Protein AF-A0A8S2WGM5-F1 (afdb_monomer_lite)

Sequence (52 aa):
QVQHPTASLIARAATAQDDITGDGTTSIVLIIGELLKQADLYISEGLHPRIV

InterPro domains:
  IPR002194 Chaperonin TCP-1, conserved site [PS00995] (17-25)
  IPR002423 Chaperonin Cpn60/GroEL/TCP-1 family [PF00118] (1-51)
  IPR017998 T-complex protein 1 [PTHR11353] (1-52)
  IPR027413 GroEL-like equatorial domain superfamily [G3DSA:1.10.560.10] (1-52)
  IPR027413 GroEL-like equatorial domain superfamily [SSF48592] (1-51)

Radius of gyration: 13.25 Å; chains: 1; bounding box: 30×24×32 Å

Organism: NCBI:txid392030

pLDDT: mean 92.28, std 5.07, range [63.31, 96.25]

Foldseek 3Di:
DDPDPVVVVLQVVLVVCCVPPVDCSVVSSVVVVVVVVVLVVCVVVVDDSVVD

Secondary structure (DSSP, 8-state):
---SHHHHHHHHHHHHHHHHHSS-HHHHHHHHHHHHHHHHHHHHTT--GGG-

Structure (mmCIF, N/CA/C/O backbone):
data_AF-A0A8S2WGM5-F1
#
_entry.id   AF-A0A8S2WGM5-F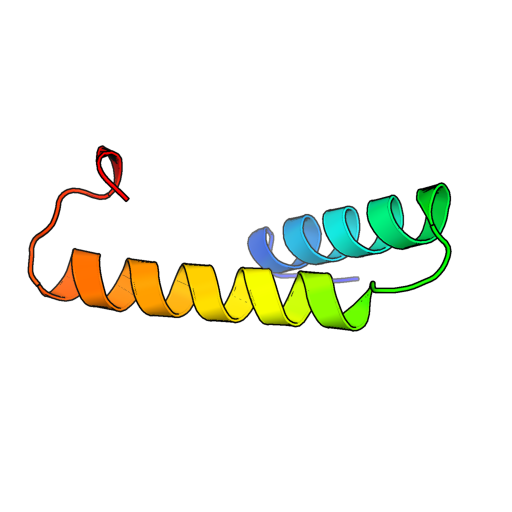1
#
loop_
_atom_site.group_PDB
_atom_site.id
_atom_site.type_symbol
_atom_site.label_atom_id
_atom_site.label_alt_id
_atom_site.label_comp_id
_atom_site.label_asym_id
_atom_site.label_entity_id
_atom_site.label_seq_id
_atom_site.pdbx_PDB_ins_code
_atom_site.Cartn_x
_atom_site.Cartn_y
_atom_site.Cartn_z
_atom_site.occupancy
_atom_site.B_iso_or_equiv
_atom_site.auth_seq_id
_atom_site.auth_comp_id
_atom_site.auth_asym_id
_atom_site.auth_atom_id
_atom_site.pdbx_PDB_model_num
ATOM 1 N N . GLN A 1 1 ? 1.848 -14.133 -10.536 1.00 63.31 1 GLN A N 1
ATOM 2 C CA . GLN A 1 1 ? 0.738 -13.159 -10.626 1.00 63.31 1 GLN A CA 1
ATOM 3 C C . GLN A 1 1 ? 0.198 -12.910 -9.230 1.00 63.31 1 GLN A C 1
ATOM 5 O O . GLN A 1 1 ? 0.070 -13.861 -8.467 1.00 63.31 1 GLN A O 1
ATOM 10 N N . VAL A 1 2 ? -0.067 -11.650 -8.886 1.00 80.81 2 VAL A N 1
ATOM 11 C CA . VAL A 1 2 ? -0.648 -11.285 -7.590 1.00 80.81 2 VAL A CA 1
ATOM 12 C C . VAL A 1 2 ? -2.110 -11.734 -7.566 1.00 80.81 2 VAL A C 1
ATOM 14 O O . VAL A 1 2 ? -2.886 -11.298 -8.408 1.00 80.81 2 VAL A O 1
ATOM 17 N N . GLN A 1 3 ? -2.471 -12.624 -6.638 1.00 85.50 3 GLN A N 1
ATOM 18 C CA . GLN A 1 3 ? -3.825 -13.197 -6.578 1.00 85.50 3 GLN A CA 1
ATOM 19 C C . GLN A 1 3 ? -4.838 -12.276 -5.891 1.00 85.50 3 GLN A C 1
ATOM 21 O O . GLN A 1 3 ? -6.0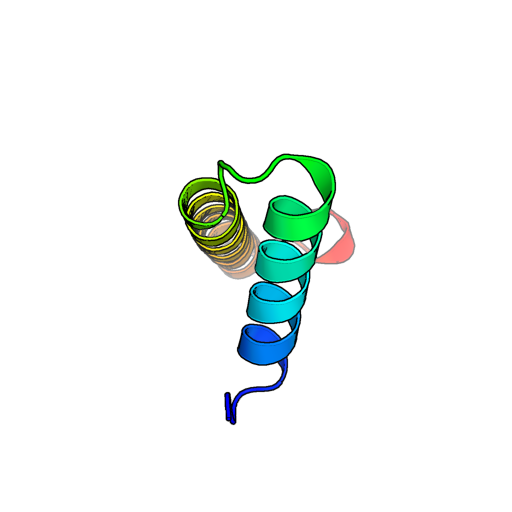22 -12.302 -6.211 1.00 85.50 3 GLN A O 1
ATOM 26 N N . HIS A 1 4 ? -4.380 -11.450 -4.950 1.00 89.44 4 HIS A N 1
ATOM 27 C CA . HIS A 1 4 ? -5.258 -10.550 -4.219 1.00 89.44 4 HIS A CA 1
ATOM 28 C C . HIS A 1 4 ? -5.542 -9.290 -5.054 1.00 89.44 4 HIS A C 1
ATOM 30 O O . HIS A 1 4 ? -4.590 -8.592 -5.423 1.00 89.44 4 HIS A O 1
ATOM 36 N N . PRO A 1 5 ? -6.814 -8.939 -5.320 1.00 91.25 5 PRO A N 1
ATOM 37 C CA . PRO A 1 5 ? -7.158 -7.816 -6.192 1.00 91.25 5 PRO A CA 1
ATOM 38 C C . PRO A 1 5 ? -6.589 -6.487 -5.676 1.00 91.25 5 PRO A C 1
ATOM 40 O O . PRO A 1 5 ? -6.002 -5.732 -6.446 1.00 91.25 5 PRO A O 1
ATOM 43 N N . THR A 1 6 ? -6.638 -6.239 -4.363 1.00 89.00 6 THR A N 1
ATOM 44 C CA . THR A 1 6 ? -6.042 -5.030 -3.763 1.00 89.00 6 THR A CA 1
ATOM 45 C C . THR A 1 6 ? -4.529 -4.978 -3.944 1.00 89.00 6 THR A C 1
ATOM 47 O O . THR A 1 6 ? -3.985 -3.934 -4.281 1.00 89.00 6 THR A O 1
ATOM 50 N N . ALA A 1 7 ? -3.831 -6.107 -3.798 1.00 91.00 7 ALA A N 1
ATOM 51 C CA . ALA A 1 7 ? -2.385 -6.134 -3.983 1.00 91.00 7 ALA A CA 1
ATOM 52 C C . ALA A 1 7 ? -2.010 -5.970 -5.466 1.00 91.00 7 ALA A C 1
ATOM 54 O O . ALA A 1 7 ? -0.972 -5.394 -5.775 1.00 91.00 7 ALA A O 1
ATOM 55 N N . SER A 1 8 ? -2.870 -6.411 -6.393 1.00 93.81 8 SER A N 1
ATOM 56 C CA . SER A 1 8 ? -2.705 -6.128 -7.821 1.00 93.81 8 SER A CA 1
ATOM 57 C C . SER A 1 8 ? -2.845 -4.632 -8.124 1.00 93.81 8 SER A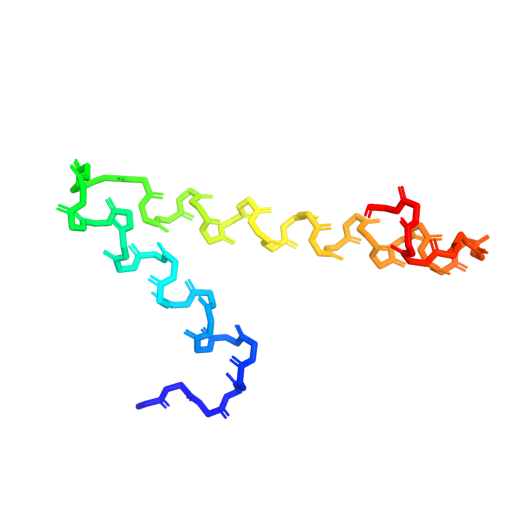 C 1
ATOM 59 O O . SER A 1 8 ? -2.063 -4.106 -8.913 1.00 93.81 8 SER A O 1
ATOM 61 N N . LEU A 1 9 ? -3.772 -3.924 -7.469 1.00 93.06 9 LEU A N 1
ATOM 62 C CA . LEU A 1 9 ? -3.893 -2.466 -7.597 1.00 93.06 9 LEU A CA 1
ATOM 63 C C . LEU A 1 9 ? -2.657 -1.735 -7.053 1.00 93.06 9 LEU A C 1
ATOM 65 O O . LEU A 1 9 ? -2.149 -0.836 -7.717 1.00 93.06 9 LEU A O 1
ATOM 69 N N . ILE A 1 10 ? -2.131 -2.162 -5.900 1.00 93.44 10 ILE A N 1
ATOM 70 C CA . ILE A 1 10 ? -0.898 -1.601 -5.323 1.00 93.44 10 ILE A CA 1
ATOM 71 C C . ILE A 1 10 ? 0.298 -1.848 -6.254 1.00 93.44 10 ILE A C 1
ATOM 73 O O . ILE A 1 10 ? 1.071 -0.931 -6.521 1.00 93.44 10 ILE A O 1
ATOM 77 N N . ALA A 1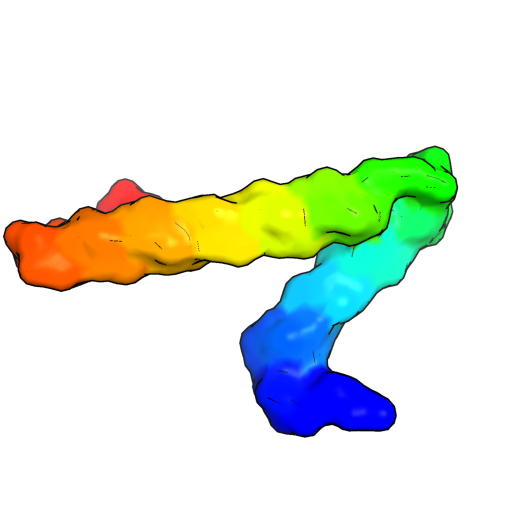 11 ? 0.418 -3.056 -6.813 1.00 93.38 11 ALA A N 1
ATOM 78 C CA . ALA A 1 11 ? 1.472 -3.380 -7.772 1.00 93.38 11 ALA A CA 1
ATOM 79 C C . ALA A 1 11 ? 1.398 -2.496 -9.028 1.00 93.38 11 ALA A C 1
ATOM 81 O O . ALA A 1 11 ? 2.423 -2.013 -9.493 1.00 93.38 11 ALA A O 1
ATOM 82 N N . ARG A 1 12 ? 0.190 -2.216 -9.536 1.00 93.25 12 ARG A N 1
ATOM 83 C CA . ARG A 1 12 ? -0.001 -1.292 -10.665 1.00 93.25 12 ARG A CA 1
ATOM 84 C C . ARG A 1 12 ? 0.416 0.141 -10.331 1.00 93.25 12 ARG A C 1
ATOM 86 O O . ARG A 1 12 ? 0.971 0.807 -11.197 1.00 93.25 12 ARG A O 1
ATOM 93 N N . ALA A 1 13 ? 0.167 0.606 -9.106 1.00 92.31 13 ALA A N 1
ATOM 94 C CA . ALA A 1 13 ? 0.620 1.924 -8.661 1.00 92.31 13 ALA A CA 1
ATOM 95 C C . ALA A 1 13 ? 2.154 2.000 -8.587 1.00 92.31 13 ALA A C 1
ATOM 97 O O . ALA A 1 13 ? 2.739 2.984 -9.029 1.00 92.31 13 ALA A O 1
ATOM 98 N N . ALA A 1 14 ? 2.808 0.939 -8.103 1.00 93.94 14 ALA A N 1
ATOM 99 C CA . ALA A 1 14 ? 4.265 0.847 -8.098 1.00 93.94 14 ALA A CA 1
ATOM 100 C C . ALA A 1 14 ? 4.848 0.829 -9.522 1.00 93.94 14 ALA A C 1
ATOM 102 O O . ALA A 1 14 ? 5.802 1.551 -9.782 1.00 93.94 14 ALA A O 1
ATOM 103 N N . THR A 1 15 ? 4.251 0.076 -10.455 1.00 94.06 15 THR A N 1
ATOM 104 C CA . THR A 1 15 ? 4.670 0.085 -11.869 1.00 94.06 15 THR A CA 1
ATOM 105 C C . THR A 1 15 ? 4.515 1.468 -12.497 1.00 94.06 15 THR A C 1
ATOM 107 O O . THR A 1 15 ? 5.437 1.940 -13.143 1.00 94.06 15 THR A O 1
ATOM 110 N N . ALA A 1 16 ? 3.403 2.165 -12.249 1.00 94.44 16 ALA A N 1
ATOM 111 C CA . ALA A 1 16 ? 3.224 3.525 -12.757 1.00 94.44 16 ALA A CA 1
ATOM 112 C C . ALA A 1 16 ? 4.277 4.507 -12.203 1.00 94.44 16 ALA A C 1
ATOM 114 O O . ALA A 1 16 ? 4.713 5.409 -12.914 1.00 94.44 16 ALA A O 1
ATOM 115 N N . GLN A 1 17 ? 4.697 4.333 -10.945 1.00 93.50 17 GLN A N 1
ATOM 116 C CA . GLN A 1 17 ? 5.755 5.146 -10.342 1.00 93.50 17 GLN A CA 1
ATOM 117 C C . GLN A 1 17 ? 7.122 4.878 -10.988 1.00 93.50 17 GLN A C 1
ATOM 119 O O . GLN A 1 17 ? 7.874 5.822 -11.243 1.00 93.50 17 GLN A O 1
ATOM 124 N N . ASP A 1 18 ? 7.410 3.608 -11.281 1.00 94.88 18 ASP A N 1
ATOM 125 C CA . ASP A 1 18 ? 8.606 3.178 -12.011 1.00 94.88 18 ASP A CA 1
ATOM 126 C C . ASP A 1 18 ? 8.640 3.782 -13.422 1.00 94.88 18 ASP A C 1
ATOM 128 O O . ASP A 1 18 ? 9.629 4.400 -13.805 1.00 94.88 18 ASP A O 1
ATOM 132 N N . ASP A 1 19 ? 7.521 3.719 -14.149 1.00 96.12 19 ASP A N 1
ATOM 133 C CA . ASP A 1 19 ? 7.410 4.229 -15.522 1.00 96.12 19 ASP A CA 1
ATOM 134 C C . ASP A 1 19 ? 7.644 5.749 -15.619 1.00 96.12 19 ASP A C 1
ATOM 136 O O . ASP A 1 19 ? 8.151 6.242 -16.628 1.00 96.12 19 ASP A O 1
ATOM 140 N N . ILE A 1 20 ? 7.251 6.509 -14.589 1.00 93.06 20 ILE A N 1
ATOM 141 C CA . ILE A 1 20 ? 7.343 7.978 -14.589 1.00 93.06 20 ILE A CA 1
ATOM 142 C C . ILE A 1 20 ? 8.681 8.462 -14.028 1.00 93.06 20 ILE A C 1
ATOM 144 O O . ILE A 1 20 ? 9.286 9.379 -14.584 1.00 93.06 20 ILE A O 1
ATOM 148 N N . THR A 1 21 ? 9.109 7.899 -12.896 1.00 90.75 21 THR A N 1
ATOM 149 C CA . THR A 1 21 ? 10.226 8.445 -12.102 1.00 90.75 21 THR A CA 1
ATOM 150 C C . THR A 1 21 ? 11.408 7.480 -12.013 1.00 90.75 21 THR A C 1
ATOM 152 O O . THR A 1 21 ? 12.527 7.922 -11.771 1.00 90.75 21 THR A O 1
ATOM 155 N N . GLY A 1 22 ? 11.182 6.175 -12.203 1.00 90.62 22 GLY A N 1
ATOM 156 C CA . GLY A 1 22 ? 12.204 5.128 -12.083 1.00 90.62 22 GLY A CA 1
ATOM 157 C C . GLY A 1 22 ? 12.724 4.891 -10.660 1.00 90.62 22 GLY A C 1
ATOM 158 O O . GLY A 1 22 ? 13.697 4.166 -10.477 1.00 90.62 22 GLY A O 1
ATOM 159 N N . ASP A 1 23 ? 12.118 5.524 -9.651 1.00 89.44 23 ASP A N 1
ATOM 160 C CA . ASP A 1 23 ? 12.476 5.403 -8.236 1.00 89.44 23 ASP A CA 1
ATOM 161 C C . ASP A 1 23 ? 11.237 5.629 -7.347 1.00 89.44 23 ASP A C 1
ATOM 163 O O . ASP A 1 23 ? 10.201 6.142 -7.781 1.00 89.44 23 ASP A O 1
ATOM 167 N N . GLY A 1 24 ? 11.321 5.228 -6.080 1.00 90.88 24 GLY A N 1
ATOM 168 C CA . GLY A 1 24 ? 10.245 5.389 -5.103 1.00 90.88 24 GLY A CA 1
ATOM 169 C C . GLY A 1 24 ? 9.155 4.318 -5.190 1.00 90.88 24 GLY A C 1
ATOM 170 O O . GLY A 1 24 ? 8.138 4.435 -4.505 1.00 90.88 24 GLY A O 1
ATOM 171 N N . THR A 1 25 ? 9.367 3.251 -5.965 1.00 93.69 25 THR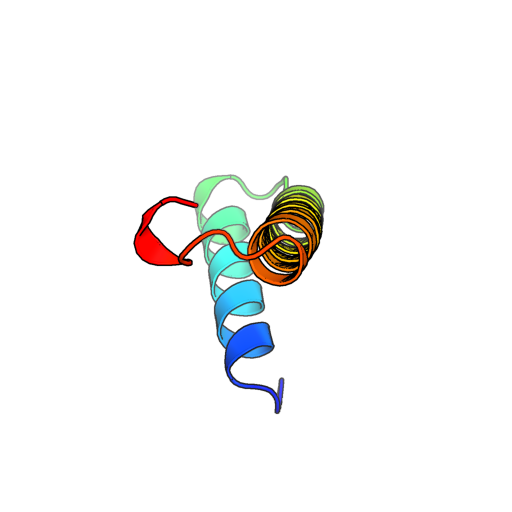 A N 1
ATOM 172 C CA . THR A 1 25 ? 8.451 2.099 -6.068 1.00 93.69 25 THR A CA 1
ATOM 173 C C . THR A 1 25 ? 8.241 1.407 -4.717 1.00 93.69 25 THR A C 1
ATOM 175 O O . THR A 1 25 ? 7.122 1.043 -4.365 1.00 93.69 25 THR A O 1
ATOM 178 N N . THR A 1 26 ? 9.287 1.298 -3.897 1.00 93.56 26 THR A N 1
ATOM 179 C CA . THR A 1 26 ? 9.181 0.778 -2.524 1.00 93.56 26 THR A CA 1
ATOM 180 C C . THR A 1 26 ? 8.464 1.764 -1.605 1.00 93.56 26 THR A C 1
ATOM 182 O O . THR A 1 26 ? 7.593 1.373 -0.828 1.00 93.56 26 THR A O 1
ATOM 185 N N . SER A 1 27 ? 8.794 3.053 -1.713 1.00 94.56 27 SER A N 1
ATOM 186 C CA . SER A 1 27 ? 8.205 4.106 -0.883 1.00 94.56 27 SER A CA 1
ATOM 187 C C . SER A 1 27 ? 6.696 4.199 -1.081 1.00 94.56 27 SER A C 1
ATOM 189 O O . SER A 1 27 ? 5.963 4.273 -0.099 1.00 94.56 27 SER A O 1
ATOM 191 N N . ILE A 1 28 ? 6.209 4.123 -2.324 1.00 94.31 28 ILE A N 1
ATOM 192 C CA . ILE A 1 28 ? 4.769 4.191 -2.597 1.00 94.31 28 ILE A CA 1
ATOM 193 C C . ILE A 1 28 ? 4.017 2.986 -2.020 1.00 94.31 28 ILE A C 1
ATOM 195 O O . ILE A 1 28 ? 2.944 3.157 -1.445 1.00 94.31 28 ILE A O 1
ATOM 199 N N . VAL A 1 29 ? 4.599 1.784 -2.077 1.00 94.38 29 VAL A N 1
ATOM 200 C CA . VAL A 1 29 ? 3.999 0.583 -1.472 1.00 94.38 29 VAL A CA 1
ATOM 201 C C . VAL A 1 29 ? 3.920 0.717 0.050 1.00 94.38 29 VAL A C 1
ATOM 203 O O . VAL A 1 29 ? 2.879 0.413 0.634 1.00 94.38 29 VAL A O 1
ATOM 206 N N . LEU A 1 30 ? 4.987 1.210 0.687 1.00 95.50 30 LEU A N 1
ATOM 207 C CA . LEU A 1 30 ? 5.019 1.436 2.134 1.00 95.50 30 LEU A CA 1
ATOM 208 C C . LEU A 1 30 ? 4.007 2.503 2.570 1.00 95.50 30 LEU A C 1
ATOM 210 O O . LEU A 1 30 ? 3.287 2.292 3.544 1.00 95.50 30 LEU A O 1
ATOM 214 N N . ILE A 1 31 ? 3.903 3.609 1.828 1.00 95.38 31 ILE A N 1
ATOM 215 C CA . ILE A 1 31 ? 2.938 4.681 2.110 1.00 95.38 31 ILE A CA 1
ATOM 216 C C . ILE A 1 31 ? 1.503 4.159 2.002 1.00 95.38 31 ILE A C 1
ATOM 218 O O . ILE A 1 31 ? 0.706 4.398 2.905 1.00 95.38 31 ILE A O 1
ATOM 222 N N . ILE A 1 32 ? 1.168 3.414 0.942 1.00 95.00 32 ILE A N 1
ATOM 223 C CA . ILE A 1 32 ? -0.179 2.844 0.787 1.00 95.00 32 ILE A CA 1
ATOM 224 C C . ILE A 1 32 ? -0.495 1.880 1.937 1.00 95.00 32 ILE A C 1
ATOM 226 O O . ILE A 1 32 ? -1.597 1.917 2.482 1.00 95.00 32 ILE A O 1
ATOM 230 N N . GLY A 1 33 ? 0.469 1.042 2.331 1.00 95.00 33 GLY A N 1
ATOM 231 C CA . GLY A 1 33 ? 0.308 0.132 3.464 1.00 95.00 33 GLY A CA 1
ATOM 232 C C . GLY A 1 33 ? 0.023 0.865 4.777 1.00 95.00 33 GLY A C 1
ATOM 233 O O . GLY A 1 33 ? -0.903 0.489 5.496 1.00 95.00 33 GLY A O 1
ATOM 234 N N . GLU A 1 34 ? 0.769 1.932 5.068 1.00 96.25 34 GLU A N 1
ATOM 235 C CA . GLU A 1 34 ? 0.569 2.709 6.294 1.00 96.25 34 GLU A CA 1
ATOM 236 C C . GLU A 1 34 ? -0.755 3.485 6.270 1.00 96.25 34 GLU A C 1
ATOM 238 O O . GLU A 1 34 ? -1.479 3.470 7.260 1.00 96.25 34 GLU A O 1
ATOM 243 N N . LEU A 1 35 ? -1.137 4.082 5.135 1.00 95.25 35 LEU A N 1
ATOM 244 C CA . LEU A 1 35 ? -2.428 4.767 4.997 1.00 95.25 35 LEU A CA 1
ATOM 245 C C . LEU A 1 35 ? -3.609 3.820 5.237 1.00 9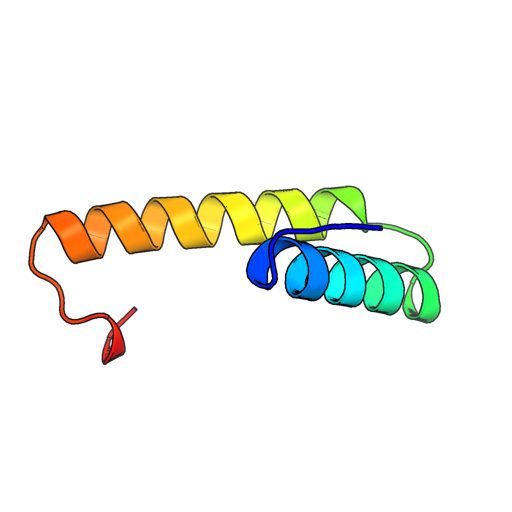5.25 35 LEU A C 1
ATOM 247 O O . LEU A 1 35 ? -4.539 4.179 5.953 1.00 95.25 35 LEU A O 1
ATOM 251 N N . LEU A 1 36 ? -3.563 2.601 4.689 1.00 94.31 36 LEU A N 1
ATOM 252 C CA . LEU A 1 36 ? -4.609 1.601 4.917 1.00 94.31 36 LEU A CA 1
ATOM 253 C C . LEU A 1 36 ? -4.674 1.163 6.383 1.00 94.31 36 LEU A C 1
ATOM 255 O O . LEU A 1 36 ? -5.764 0.981 6.916 1.00 94.31 36 LEU A O 1
ATOM 259 N N . LYS A 1 37 ? -3.523 1.034 7.048 1.00 95.19 37 LYS A N 1
ATOM 260 C CA . LYS A 1 37 ? -3.456 0.704 8.475 1.00 95.19 37 LYS A CA 1
ATOM 261 C C . LYS A 1 37 ? -4.034 1.819 9.352 1.00 95.19 37 LYS A C 1
ATOM 263 O O . LYS A 1 37 ? -4.777 1.529 10.284 1.00 95.19 37 LYS A O 1
ATOM 268 N N . GLN A 1 38 ? -3.722 3.080 9.055 1.00 94.88 38 GLN A N 1
ATOM 269 C CA . GLN A 1 38 ? -4.304 4.222 9.770 1.00 94.88 38 GLN A CA 1
ATOM 270 C C . GLN A 1 38 ? -5.810 4.341 9.503 1.00 94.88 38 GLN A C 1
ATOM 272 O O . GLN A 1 38 ? -6.582 4.588 10.426 1.00 94.88 38 GLN A O 1
ATOM 277 N N . ALA A 1 39 ? -6.246 4.098 8.265 1.00 94.81 39 ALA A N 1
ATOM 278 C CA . ALA A 1 39 ? -7.663 4.060 7.929 1.00 94.81 39 ALA A CA 1
ATOM 279 C C . ALA A 1 39 ? -8.409 2.971 8.714 1.00 94.81 39 ALA A C 1
ATOM 281 O O . ALA A 1 39 ? -9.484 3.238 9.242 1.00 94.81 39 ALA A O 1
ATOM 282 N N . ASP A 1 40 ? -7.827 1.776 8.843 1.00 94.69 40 ASP A N 1
ATOM 283 C CA . ASP A 1 40 ? -8.405 0.680 9.627 1.00 94.69 40 ASP A CA 1
ATOM 284 C C . ASP A 1 40 ? -8.552 1.048 11.113 1.00 94.69 40 ASP A C 1
ATOM 286 O O . ASP A 1 40 ? -9.597 0.790 11.710 1.00 94.69 40 ASP A O 1
ATOM 290 N N . LEU A 1 41 ? -7.568 1.754 11.688 1.00 95.88 41 LEU A N 1
ATOM 291 C CA . LEU A 1 41 ? -7.663 2.287 13.052 1.00 95.88 41 LEU A CA 1
ATOM 292 C C . LEU A 1 41 ? -8.859 3.235 13.204 1.00 95.88 41 LEU A C 1
ATOM 294 O O . LEU A 1 41 ? -9.698 3.015 14.076 1.00 95.88 41 LEU A O 1
ATOM 298 N N . TYR A 1 42 ? -9.004 4.228 12.326 1.00 94.19 42 TYR A N 1
ATOM 299 C CA . TYR A 1 42 ? -10.128 5.166 12.409 1.00 94.19 42 TYR A CA 1
ATOM 300 C C . TYR A 1 42 ? -11.489 4.496 12.193 1.00 94.19 42 TYR A C 1
ATOM 302 O O . TYR A 1 42 ? -12.466 4.830 12.866 1.00 94.19 42 TYR A O 1
ATOM 310 N N . ILE A 1 43 ? -11.561 3.521 11.286 1.00 95.00 43 ILE A N 1
ATOM 311 C CA . ILE A 1 43 ? -12.780 2.739 11.064 1.00 95.00 43 ILE A CA 1
ATOM 312 C C . ILE A 1 43 ? -13.115 1.915 12.313 1.00 95.00 43 ILE A C 1
ATOM 314 O O . ILE A 1 43 ? -14.282 1.851 12.706 1.00 95.00 43 ILE A O 1
ATOM 318 N N . SER A 1 44 ? -12.109 1.338 12.977 1.00 94.31 44 SER A N 1
ATOM 319 C CA . SER A 1 44 ? -12.292 0.584 14.224 1.00 94.31 44 SER A CA 1
ATOM 320 C C . SER A 1 44 ? -12.791 1.454 15.388 1.00 94.31 44 SER A C 1
ATOM 322 O O . SER A 1 44 ? -13.538 0.971 16.238 1.00 94.31 44 SER A O 1
ATOM 324 N N . GLU A 1 45 ? -12.465 2.751 15.383 1.00 94.94 45 GLU A N 1
ATOM 325 C CA . GLU A 1 45 ? -12.973 3.755 16.330 1.00 94.94 45 GLU A CA 1
ATOM 326 C C . GLU A 1 45 ? -14.399 4.242 15.992 1.00 94.94 45 GLU A C 1
ATOM 328 O O . GLU A 1 45 ? -14.981 5.044 16.725 1.00 94.94 45 GLU A O 1
ATOM 333 N N . GLY A 1 46 ? -14.995 3.738 14.906 1.00 92.31 46 GLY A N 1
ATOM 334 C CA . GLY A 1 46 ? -16.361 4.049 14.483 1.00 92.31 46 GLY A CA 1
ATOM 335 C C . GLY A 1 46 ? -16.472 5.201 13.482 1.00 92.31 46 GLY A C 1
ATOM 336 O O . GLY A 1 46 ? -17.588 5.645 13.193 1.00 92.31 46 GLY A O 1
ATOM 337 N N . LEU A 1 47 ? -15.355 5.691 12.928 1.00 94.50 47 LEU A N 1
ATOM 338 C CA . LEU A 1 47 ? -15.387 6.717 11.889 1.00 94.50 47 LEU A CA 1
ATOM 339 C C . LEU A 1 47 ? -15.882 6.122 10.565 1.00 94.50 47 LEU A C 1
ATOM 341 O O . LEU A 1 47 ? -15.407 5.089 10.095 1.00 94.50 47 LEU A O 1
ATOM 345 N N . HIS A 1 48 ? -16.840 6.797 9.926 1.00 92.81 48 HIS A N 1
ATOM 346 C CA . HIS A 1 48 ? -17.362 6.341 8.643 1.00 92.81 48 HIS A CA 1
ATOM 347 C C . HIS A 1 48 ? -16.272 6.457 7.551 1.00 92.81 48 HIS A C 1
ATOM 349 O O . HIS A 1 48 ? -15.783 7.568 7.330 1.00 92.81 48 HIS A O 1
ATOM 355 N N . PRO A 1 49 ? -15.961 5.388 6.783 1.00 91.06 49 PRO A N 1
ATOM 356 C CA . PRO A 1 49 ? -14.847 5.361 5.821 1.00 91.06 49 PRO A CA 1
ATOM 357 C C . PRO A 1 49 ? -14.846 6.480 4.773 1.00 91.06 49 PRO A C 1
ATOM 359 O O . PRO A 1 49 ? -13.811 6.828 4.236 1.00 91.06 49 PRO A O 1
ATOM 362 N N . ARG A 1 50 ? -16.012 7.066 4.474 1.00 93.25 50 ARG A N 1
ATOM 363 C CA . ARG A 1 50 ? -16.157 8.219 3.560 1.00 93.25 50 ARG A CA 1
ATOM 364 C C . ARG A 1 50 ? -15.394 9.473 4.012 1.00 93.25 50 ARG A C 1
ATOM 366 O O . ARG A 1 50 ? -15.186 10.362 3.195 1.00 93.25 50 ARG A O 1
ATOM 373 N N . ILE A 1 51 ? -15.108 9.586 5.306 1.00 88.94 51 ILE A N 1
ATOM 374 C CA . ILE A 1 51 ? -14.460 10.756 5.909 1.00 88.94 51 ILE A CA 1
ATOM 375 C C . ILE A 1 51 ? -12.928 10.615 5.883 1.00 88.94 51 ILE A C 1
ATOM 377 O O . ILE A 1 51 ? -12.242 11.632 5.940 1.00 88.94 51 ILE A O 1
ATOM 381 N N . VAL A 1 52 ? -12.419 9.380 5.796 1.00 83.19 52 VAL A N 1
ATOM 382 C CA . VAL A 1 52 ? -10.987 9.039 5.787 1.00 83.19 52 VAL A CA 1
ATOM 383 C C . VAL A 1 52 ? -10.384 9.229 4.399 1.00 83.19 52 VAL A C 1
ATOM 385 O O . VAL A 1 52 ? -11.056 8.861 3.409 1.00 83.19 52 VAL A O 1
#